Protein AF-A0A1M7YB56-F1 (afdb_monomer)

Secondary structure (DSSP, 8-state):
-TTHHHHHHHHHHHHHHHHHHHHHHHHHH--HHHHHHHHHHHHHHHHHHHHHHIIIII--HHHHHHHHHHHHHHHHHHHHHHHHHTT-PPPHHHHHHHHHHHHHHHHHHHTT--HHHHHHHHHHHHHHHHHHHHHHHHHH-GGGHHHHHHHHHHTGGGHHHHHHHHHHTT--

Solvent-accessible surface area (backbone atoms only — not comparable to full-atom values): 8887 Å² total; per-residue (Å²): 123,81,65,55,61,59,52,49,50,54,53,36,52,54,33,49,53,51,19,49,51,31,41,51,50,18,71,72,70,65,45,69,30,35,47,36,38,16,50,16,32,50,35,40,33,48,18,47,54,23,48,51,48,26,75,73,73,65,68,40,67,68,31,52,46,48,21,53,48,24,45,51,53,17,50,54,33,41,40,43,17,52,26,48,68,72,75,43,81,68,63,66,64,62,55,54,50,50,53,52,45,49,54,46,45,54,52,27,62,77,67,65,47,58,68,64,74,42,45,47,62,54,49,54,51,48,45,53,46,36,36,50,43,9,50,51,30,50,75,75,33,81,90,38,32,68,59,10,50,48,37,46,54,53,55,70,69,53,54,66,60,58,61,50,55,68,62,59,72,76,77,121

Organism: NCBI:txid1121416

Radius of gyration: 16.89 Å; Cα contacts (8 Å, |Δi|>4): 166; chains: 1; bounding box: 47×30×45 Å

Sequence (172 aa):
MDWLVPSILATMAGTAILSSLYFYLFYQDRKKYLKIWSISWAIYFLRYVFMLAFLLWMKNPFMLIGNQVSSLVSGVLLLYGSYLFIDKKLPKFFLYFSALDICWIFFSILTELNFLMMSLPTFAFLGIVYIWTGYIFLRHHKEAQIIGYAFIFWYPLIKPHLLIAAKGGRRL

Mean predicted aligned error: 7.39 Å

Structure (mmCIF, N/CA/C/O backbone):
data_AF-A0A1M7YB56-F1
#
_entry.id   AF-A0A1M7YB56-F1
#
loop_
_atom_site.group_PDB
_atom_site.id
_atom_site.type_symbol
_atom_site.label_atom_id
_atom_site.label_alt_id
_atom_site.label_comp_id
_atom_site.label_asym_id
_atom_site.label_entity_id
_atom_site.label_seq_id
_atom_site.pdbx_PDB_ins_code
_atom_site.Cartn_x
_atom_site.Cartn_y
_atom_site.Cartn_z
_atom_site.occupancy
_atom_site.B_iso_or_equiv
_atom_site.auth_seq_id
_atom_site.auth_comp_id
_atom_site.auth_asym_id
_atom_site.auth_atom_id
_atom_site.pdbx_PDB_model_num
ATOM 1 N N . MET A 1 1 ? 21.966 -12.800 -7.153 1.00 57.00 1 MET A N 1
ATOM 2 C CA . MET A 1 1 ? 20.546 -12.362 -7.056 1.00 57.00 1 MET A CA 1
ATOM 3 C C . MET A 1 1 ? 19.702 -13.381 -6.278 1.00 57.00 1 MET A C 1
ATOM 5 O O . MET A 1 1 ? 18.486 -13.247 -6.202 1.00 57.00 1 MET A O 1
ATOM 9 N N . ASP A 1 2 ? 20.351 -14.342 -5.617 1.00 65.06 2 ASP A N 1
ATOM 10 C CA . ASP A 1 2 ? 19.739 -15.593 -5.150 1.00 65.06 2 ASP A CA 1
ATOM 11 C C . ASP A 1 2 ? 18.912 -15.435 -3.871 1.00 65.06 2 ASP A C 1
ATOM 13 O O . ASP A 1 2 ? 18.018 -16.225 -3.604 1.00 65.06 2 ASP A O 1
ATOM 17 N N . TRP A 1 3 ? 19.130 -14.350 -3.123 1.00 81.81 3 TRP A N 1
ATOM 18 C CA . TRP A 1 3 ? 18.381 -14.036 -1.904 1.00 81.81 3 TRP A CA 1
ATOM 19 C C . TRP A 1 3 ? 17.082 -13.257 -2.148 1.00 81.81 3 TRP A C 1
ATOM 21 O O . TRP A 1 3 ? 16.242 -13.173 -1.249 1.00 81.81 3 TRP A O 1
ATOM 31 N N . LEU A 1 4 ? 16.878 -12.706 -3.351 1.00 83.44 4 LEU A N 1
ATOM 32 C CA . LEU A 1 4 ? 15.714 -11.862 -3.638 1.00 83.44 4 LEU A CA 1
ATOM 33 C C . LEU A 1 4 ? 14.423 -12.687 -3.685 1.00 83.44 4 LEU A C 1
ATOM 35 O O . LEU A 1 4 ? 13.436 -12.321 -3.053 1.00 83.44 4 LEU A O 1
ATOM 39 N N . VAL A 1 5 ? 14.442 -13.818 -4.394 1.00 87.12 5 VAL A N 1
ATOM 40 C CA . VAL A 1 5 ? 13.271 -14.696 -4.536 1.00 87.12 5 VAL A CA 1
ATOM 41 C C . VAL A 1 5 ? 12.848 -15.304 -3.188 1.00 87.12 5 VAL A C 1
ATOM 43 O O . VAL A 1 5 ? 11.673 -15.162 -2.845 1.00 87.12 5 VAL A O 1
ATOM 46 N N . PRO A 1 6 ? 13.753 -15.875 -2.362 1.00 90.75 6 PRO A N 1
ATOM 47 C CA . PRO A 1 6 ? 13.400 -16.354 -1.023 1.00 90.75 6 PRO A CA 1
ATOM 48 C C . PRO A 1 6 ? 12.821 -15.259 -0.122 1.00 90.75 6 PRO A C 1
ATOM 50 O O . PRO A 1 6 ? 11.829 -15.489 0.565 1.00 90.75 6 PRO A O 1
ATOM 53 N N . SER A 1 7 ? 13.385 -14.047 -0.166 1.00 88.81 7 SER A N 1
ATOM 54 C CA . SER A 1 7 ? 12.883 -12.905 0.615 1.00 88.81 7 SER A CA 1
ATOM 55 C C . SER A 1 7 ? 11.466 -12.501 0.202 1.00 88.81 7 SER A C 1
ATOM 57 O O . SER A 1 7 ? 10.615 -12.222 1.052 1.00 88.81 7 SER A O 1
ATOM 59 N N . ILE A 1 8 ? 11.186 -12.503 -1.106 1.00 89.69 8 ILE A N 1
ATOM 60 C CA . ILE A 1 8 ? 9.846 -12.228 -1.634 1.00 89.69 8 ILE A CA 1
ATOM 61 C C . ILE A 1 8 ? 8.867 -13.318 -1.193 1.00 89.69 8 ILE A C 1
ATOM 63 O O . ILE A 1 8 ? 7.792 -12.985 -0.703 1.00 89.69 8 ILE A O 1
ATOM 67 N N . LEU A 1 9 ? 9.239 -14.596 -1.305 1.00 92.19 9 LEU A N 1
ATOM 68 C CA . LEU A 1 9 ? 8.394 -15.721 -0.891 1.00 92.19 9 LEU A CA 1
ATOM 69 C C . LEU A 1 9 ? 8.079 -15.689 0.608 1.00 92.19 9 LEU A C 1
ATOM 71 O O . LEU A 1 9 ? 6.920 -15.849 0.987 1.00 92.19 9 LEU A O 1
ATOM 75 N N . ALA A 1 10 ? 9.074 -15.418 1.456 1.00 91.88 10 ALA A N 1
ATOM 76 C CA . ALA A 1 10 ? 8.877 -15.288 2.89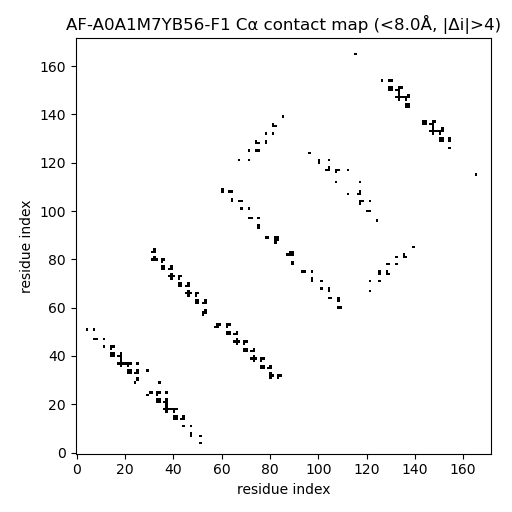9 1.00 91.88 10 ALA A CA 1
ATOM 77 C C . ALA A 1 10 ? 7.900 -14.149 3.237 1.00 91.88 10 ALA A C 1
ATOM 79 O O . ALA A 1 10 ? 6.961 -14.329 4.015 1.00 91.88 10 ALA A O 1
ATOM 80 N N . THR A 1 11 ? 8.066 -12.988 2.596 1.00 91.81 11 THR A N 1
ATOM 81 C CA . THR A 1 11 ? 7.174 -11.835 2.805 1.00 91.81 11 THR A CA 1
ATOM 82 C C . THR A 1 11 ? 5.762 -12.108 2.276 1.00 91.81 11 THR A C 1
ATOM 84 O O . THR A 1 11 ? 4.767 -11.736 2.902 1.00 91.81 11 THR A O 1
ATOM 87 N N . MET A 1 12 ? 5.658 -12.798 1.140 1.00 91.94 12 MET A N 1
ATOM 88 C CA . MET A 1 12 ? 4.394 -13.212 0.538 1.00 91.94 12 MET A CA 1
A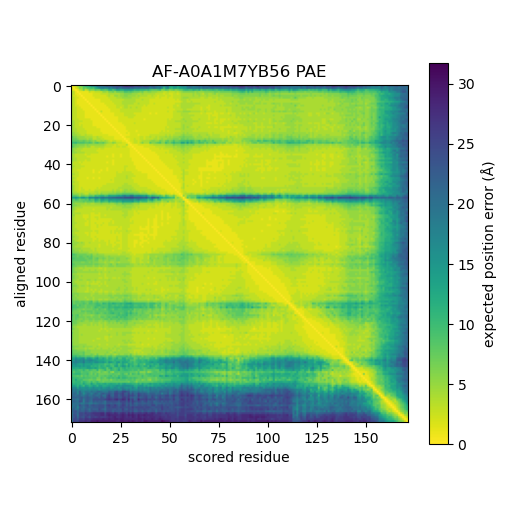TOM 89 C C . MET A 1 12 ? 3.632 -14.178 1.455 1.00 91.94 12 MET A C 1
ATOM 91 O O . MET A 1 12 ? 2.436 -13.987 1.671 1.00 91.94 12 MET A O 1
ATOM 95 N N . ALA A 1 13 ? 4.320 -15.153 2.057 1.00 94.38 13 ALA A N 1
ATOM 96 C CA . ALA A 1 13 ? 3.734 -16.068 3.034 1.00 94.38 13 ALA A CA 1
ATOM 97 C C . ALA A 1 13 ? 3.222 -15.323 4.278 1.00 94.38 13 ALA A C 1
ATOM 99 O O . ALA A 1 13 ? 2.074 -15.513 4.678 1.00 94.38 13 ALA A O 1
ATOM 100 N N . GLY A 1 14 ? 4.021 -14.407 4.837 1.00 92.88 14 GLY A N 1
ATOM 101 C CA . GLY A 1 14 ? 3.589 -13.563 5.958 1.00 92.88 14 GLY A CA 1
ATOM 102 C C . GLY A 1 14 ? 2.353 -12.721 5.623 1.00 92.88 14 GLY A C 1
ATOM 103 O O . GLY A 1 14 ? 1.417 -12.632 6.416 1.00 92.88 14 GLY A O 1
ATOM 104 N N . THR A 1 15 ? 2.299 -12.174 4.407 1.00 92.88 15 THR A N 1
ATOM 105 C CA . THR A 1 15 ? 1.145 -11.405 3.916 1.00 92.88 15 THR A CA 1
ATOM 106 C C . THR A 1 15 ? -0.101 -12.283 3.756 1.00 92.88 15 THR A C 1
ATOM 108 O O . THR A 1 15 ? -1.199 -11.854 4.109 1.00 92.88 15 THR A O 1
ATOM 111 N N . ALA A 1 16 ? 0.049 -13.520 3.272 1.00 92.88 16 ALA A N 1
ATOM 112 C CA . ALA A 1 16 ? -1.054 -14.474 3.141 1.00 92.88 16 ALA A CA 1
ATOM 113 C C . ALA A 1 16 ? -1.641 -14.864 4.506 1.00 92.88 16 ALA A C 1
ATOM 115 O O . ALA A 1 16 ? -2.864 -14.883 4.672 1.00 92.88 16 ALA A O 1
ATOM 116 N N . ILE A 1 17 ? -0.777 -15.110 5.498 1.00 95.19 17 ILE A N 1
ATOM 117 C CA . ILE A 1 17 ? -1.191 -15.365 6.884 1.00 95.19 17 ILE A CA 1
ATOM 118 C C . ILE A 1 17 ? -1.965 -14.159 7.415 1.00 95.19 17 ILE A C 1
ATOM 120 O O . ILE A 1 17 ? -3.075 -14.315 7.915 1.00 95.19 17 ILE A O 1
ATOM 124 N N . LEU A 1 18 ? -1.427 -12.949 7.249 1.00 92.88 18 LEU A N 1
ATOM 125 C CA . LEU A 1 18 ? -2.0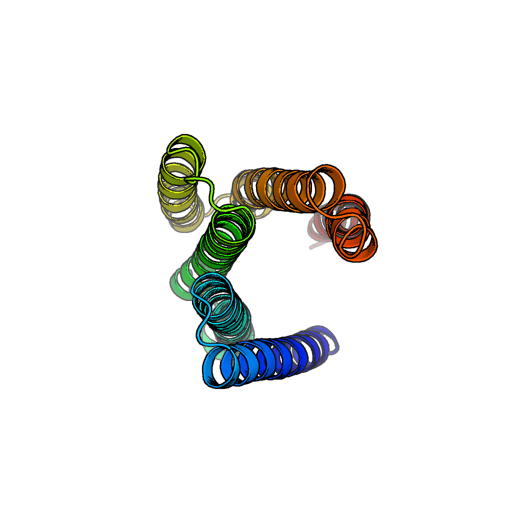68 -11.730 7.736 1.00 92.88 18 LEU A CA 1
ATOM 126 C C . LEU A 1 18 ? -3.436 -11.492 7.079 1.00 92.88 18 LEU A C 1
ATOM 128 O O . LEU A 1 18 ? -4.413 -11.211 7.771 1.00 92.88 18 LEU A O 1
ATOM 132 N N . SER A 1 19 ? -3.537 -11.667 5.759 1.00 93.38 19 SER A N 1
ATOM 133 C CA . SER A 1 19 ? -4.809 -11.575 5.030 1.00 93.38 19 SER A CA 1
ATOM 134 C C . SER A 1 19 ? -5.839 -12.584 5.552 1.00 93.38 19 SER A C 1
ATOM 136 O O . SER A 1 19 ? -6.997 -12.216 5.777 1.00 93.38 19 SER A O 1
ATOM 138 N N . SER A 1 20 ? -5.400 -13.818 5.823 1.00 94.06 20 SER A N 1
ATOM 139 C CA . SER A 1 20 ? -6.237 -14.892 6.372 1.00 94.06 20 SER A CA 1
ATOM 140 C C . SER A 1 20 ? -6.693 -14.599 7.802 1.00 94.06 20 SER A C 1
ATOM 142 O O . SER A 1 20 ? -7.857 -14.817 8.127 1.00 94.06 20 SER A O 1
ATOM 144 N N . LEU A 1 21 ? -5.823 -14.037 8.647 1.00 94.31 21 LEU A N 1
ATOM 145 C CA . LEU A 1 21 ? -6.173 -13.614 10.006 1.00 94.31 21 LEU A CA 1
ATOM 146 C C . LEU A 1 21 ? -7.233 -12.509 9.994 1.00 94.31 21 LEU A C 1
ATOM 148 O O . LEU A 1 21 ? -8.238 -12.618 10.693 1.00 94.31 21 LEU A O 1
ATOM 152 N N . TYR A 1 22 ? -7.068 -11.475 9.163 1.00 91.25 22 TYR A N 1
ATOM 153 C CA . TYR A 1 22 ? -8.092 -10.432 9.023 1.00 91.25 22 TYR A CA 1
ATOM 154 C C . TYR A 1 22 ? -9.403 -10.976 8.451 1.00 91.25 22 TYR A C 1
ATOM 156 O O . TYR A 1 22 ? -10.476 -10.519 8.848 1.00 91.25 22 TYR A O 1
ATOM 164 N N . PHE A 1 23 ? -9.337 -11.950 7.541 1.00 93.44 23 PHE A N 1
ATOM 165 C CA . PHE A 1 23 ? -10.526 -12.623 7.023 1.00 93.44 23 PHE A CA 1
ATOM 166 C C . PHE A 1 23 ? -11.254 -13.407 8.121 1.00 93.44 23 PHE A C 1
ATOM 168 O O . PHE A 1 23 ? -12.472 -13.295 8.255 1.00 93.44 23 PHE A O 1
ATOM 175 N N . TYR A 1 24 ? -10.509 -14.151 8.940 1.00 95.38 24 TYR A N 1
ATOM 176 C CA . TYR A 1 24 ? -11.042 -14.885 10.083 1.00 95.38 24 TYR A CA 1
ATOM 177 C C . TYR A 1 24 ? -11.694 -13.943 11.105 1.00 95.38 24 TYR A C 1
ATOM 179 O O . TYR A 1 24 ? -12.848 -14.144 11.481 1.00 95.38 24 TYR A O 1
ATOM 187 N N . LEU A 1 25 ? -11.014 -12.851 11.470 1.00 92.06 25 LEU A N 1
ATOM 188 C CA . LEU A 1 25 ? -11.573 -11.821 12.351 1.00 92.06 25 LEU A CA 1
ATOM 189 C C . LEU A 1 25 ? -12.835 -11.189 11.753 1.00 92.06 25 LEU A C 1
ATOM 191 O O . LEU A 1 25 ? -13.812 -10.959 12.459 1.00 92.06 25 LEU A O 1
ATOM 195 N N . PHE A 1 26 ? -12.861 -10.941 10.440 1.00 93.12 26 PHE A N 1
ATOM 196 C CA . PHE A 1 26 ? -14.075 -10.475 9.774 1.00 93.12 26 PHE A CA 1
ATOM 197 C C . PHE A 1 26 ? -15.212 -11.500 9.863 1.00 93.12 26 PHE A C 1
ATOM 199 O O . PHE A 1 26 ? -16.360 -11.109 10.068 1.00 93.12 26 PHE A O 1
ATOM 206 N N . TYR A 1 27 ? -14.927 -12.792 9.710 1.00 92.81 27 TYR A N 1
ATOM 207 C CA . TYR A 1 27 ? -15.942 -13.836 9.840 1.00 92.81 27 TYR A CA 1
ATOM 208 C C . TYR A 1 27 ? -16.550 -13.872 11.251 1.00 92.81 27 TYR A C 1
ATOM 210 O O . TYR A 1 27 ? -17.766 -14.042 11.378 1.00 92.81 27 TYR A O 1
ATOM 218 N N . GLN A 1 28 ? -15.722 -13.650 12.276 1.00 93.56 28 GLN A N 1
ATOM 219 C CA . GLN A 1 28 ? -16.121 -13.631 13.683 1.00 93.56 28 GLN A CA 1
ATOM 220 C C . GLN A 1 28 ? -16.879 -12.349 14.070 1.00 93.56 28 GLN A C 1
ATOM 222 O O . GLN A 1 28 ? -18.018 -12.427 14.523 1.00 93.56 28 GLN A O 1
ATOM 227 N N . ASP A 1 29 ? -16.298 -11.170 13.832 1.00 90.69 29 ASP A N 1
ATOM 228 C CA . ASP A 1 29 ? -16.840 -9.896 14.333 1.00 90.69 29 ASP A CA 1
ATOM 229 C C . ASP A 1 29 ? -17.771 -9.187 13.335 1.00 90.69 29 ASP A C 1
ATOM 231 O O . ASP A 1 29 ? -18.484 -8.243 13.689 1.00 90.69 29 ASP A O 1
ATOM 235 N N . ARG A 1 30 ? -17.734 -9.584 12.053 1.00 89.31 30 ARG A N 1
ATOM 236 C CA . ARG A 1 30 ? -18.527 -9.026 10.932 1.00 89.31 30 ARG A CA 1
ATOM 237 C C . ARG A 1 30 ? -18.392 -7.512 10.734 1.00 89.31 30 ARG A C 1
ATOM 239 O O . ARG A 1 30 ? -19.205 -6.889 10.046 1.00 89.31 30 ARG A O 1
ATOM 246 N N . LYS A 1 31 ? -17.334 -6.899 11.271 1.00 90.75 31 LYS A N 1
ATOM 247 C CA . LYS A 1 31 ? -17.070 -5.461 11.129 1.00 90.75 31 LYS A CA 1
ATOM 248 C C . LYS A 1 31 ? -16.578 -5.116 9.723 1.00 90.75 31 LYS A C 1
ATOM 250 O O . LYS A 1 31 ? -15.683 -5.757 9.176 1.00 90.75 31 LYS A O 1
ATOM 255 N N . LYS A 1 32 ? -17.130 -4.045 9.142 1.00 91.31 32 LYS A N 1
ATOM 256 C CA . LYS A 1 32 ? -16.822 -3.619 7.763 1.00 91.31 32 LYS A CA 1
ATOM 257 C C . LYS A 1 32 ? -15.340 -3.280 7.560 1.00 91.31 32 LYS A C 1
ATOM 259 O O . LYS A 1 32 ? -14.792 -3.634 6.521 1.00 91.31 32 LYS A O 1
ATOM 264 N N . TYR A 1 33 ? -14.687 -2.645 8.537 1.00 92.50 33 TYR A N 1
ATOM 265 C CA . TYR A 1 33 ? -13.267 -2.289 8.430 1.00 92.50 33 TYR A CA 1
ATOM 266 C C . TYR A 1 33 ? -12.356 -3.528 8.340 1.00 92.50 33 TYR A C 1
ATOM 268 O O . TYR A 1 33 ? -11.428 -3.524 7.536 1.00 92.50 33 TYR A O 1
ATOM 276 N N . LEU A 1 34 ? -12.671 -4.622 9.052 1.00 92.25 34 LEU A N 1
ATOM 277 C CA . LEU A 1 34 ? -11.919 -5.885 8.975 1.00 92.25 34 LEU A CA 1
ATOM 278 C C . LEU A 1 34 ? -12.001 -6.510 7.581 1.00 92.25 34 LEU A C 1
ATOM 280 O O . LEU A 1 34 ? -10.991 -6.966 7.049 1.00 92.25 34 LEU A O 1
ATOM 284 N N . LYS A 1 35 ? -13.185 -6.469 6.953 1.00 93.38 35 LYS A N 1
ATOM 285 C CA . LYS A 1 35 ? -13.363 -6.925 5.567 1.00 93.38 35 LYS A CA 1
ATOM 286 C C . LYS A 1 35 ? -12.463 -6.144 4.613 1.00 93.38 35 LYS A C 1
ATOM 288 O O . LYS A 1 35 ? -11.782 -6.736 3.783 1.00 93.38 35 LYS A O 1
ATOM 293 N N . ILE A 1 36 ? -12.470 -4.817 4.730 1.00 95.25 36 ILE A N 1
ATOM 294 C CA . ILE A 1 36 ? -11.669 -3.944 3.869 1.00 95.25 36 ILE A CA 1
ATOM 295 C C . ILE A 1 36 ? -10.170 -4.180 4.084 1.00 95.25 36 ILE A C 1
ATOM 297 O O . ILE A 1 36 ? -9.434 -4.267 3.104 1.00 95.25 36 ILE A O 1
ATOM 301 N N . TRP A 1 37 ? -9.717 -4.348 5.329 1.00 95.00 37 TRP A N 1
ATOM 302 C CA . TRP A 1 37 ? -8.322 -4.688 5.612 1.00 95.00 37 TRP A CA 1
ATOM 303 C C . TRP A 1 37 ? -7.931 -6.058 5.061 1.00 95.00 37 TRP A C 1
ATOM 305 O O . TRP A 1 37 ? -6.882 -6.173 4.437 1.00 95.00 37 TRP A O 1
ATOM 315 N N . SER A 1 38 ? -8.782 -7.076 5.193 1.00 94.56 38 SER A N 1
ATOM 316 C CA . SER A 1 38 ? -8.529 -8.394 4.596 1.00 94.56 38 SER A CA 1
ATOM 317 C C . SER A 1 38 ? -8.349 -8.311 3.074 1.00 94.56 38 SER A C 1
ATOM 319 O O . SER A 1 38 ? -7.371 -8.840 2.543 1.00 94.56 38 SER A O 1
ATOM 321 N N . ILE A 1 39 ? -9.233 -7.575 2.386 1.00 95.94 39 ILE A N 1
ATOM 322 C CA . ILE A 1 39 ? -9.152 -7.348 0.933 1.00 95.94 39 ILE A CA 1
ATOM 323 C C . ILE A 1 39 ? -7.885 -6.564 0.569 1.00 95.94 39 ILE A C 1
ATOM 325 O O . ILE A 1 39 ? -7.210 -6.916 -0.395 1.00 95.94 39 ILE A O 1
ATOM 329 N N . SER A 1 40 ? -7.538 -5.531 1.342 1.00 96.25 40 SER A N 1
ATOM 330 C CA . SER A 1 40 ? -6.296 -4.767 1.167 1.00 96.25 40 SER A CA 1
ATOM 331 C C . SER A 1 40 ? -5.077 -5.695 1.196 1.00 96.25 40 SER A C 1
ATOM 333 O O . SER A 1 40 ? -4.312 -5.722 0.233 1.00 96.25 40 SER A O 1
ATOM 335 N N . TRP A 1 41 ? -4.955 -6.549 2.216 1.00 95.56 41 TRP A N 1
ATOM 336 C CA . TRP A 1 41 ? -3.857 -7.515 2.318 1.00 95.56 41 TRP A CA 1
ATOM 337 C C . TRP A 1 41 ? -3.869 -8.575 1.214 1.00 95.56 41 TRP A C 1
ATOM 339 O O . TRP A 1 41 ? -2.804 -8.967 0.744 1.00 95.56 41 TRP A O 1
ATOM 349 N N . ALA A 1 42 ? -5.042 -9.013 0.751 1.00 95.50 42 ALA A N 1
ATOM 350 C CA . ALA A 1 42 ? -5.148 -9.943 -0.375 1.00 95.50 42 ALA A CA 1
ATOM 351 C C . ALA A 1 42 ? -4.654 -9.310 -1.691 1.00 95.50 42 ALA A C 1
ATOM 353 O O . ALA A 1 42 ? -3.947 -9.942 -2.474 1.00 95.50 42 ALA A O 1
ATOM 354 N N . ILE A 1 43 ? -4.960 -8.032 -1.918 1.00 96.12 43 ILE A N 1
ATOM 355 C CA . ILE A 1 43 ? -4.435 -7.281 -3.067 1.00 96.12 43 ILE A CA 1
ATOM 356 C C . ILE A 1 43 ? -2.929 -7.040 -2.901 1.00 96.12 43 ILE A C 1
ATOM 358 O O . ILE A 1 43 ? -2.169 -7.157 -3.862 1.00 96.12 43 ILE A O 1
ATOM 362 N N . TYR A 1 44 ? -2.461 -6.777 -1.681 1.00 94.12 44 TYR A N 1
ATOM 363 C CA . TYR A 1 44 ? -1.031 -6.680 -1.402 1.00 94.12 44 TYR A CA 1
ATOM 364 C C . TYR A 1 44 ? -0.295 -8.001 -1.647 1.00 94.12 44 TYR A C 1
ATOM 366 O O . TYR A 1 44 ? 0.827 -7.998 -2.137 1.00 94.12 44 TYR A O 1
ATOM 374 N N . PHE A 1 45 ? -0.919 -9.146 -1.378 1.00 94.06 45 PHE A N 1
ATOM 375 C CA . PHE A 1 45 ? -0.365 -10.447 -1.745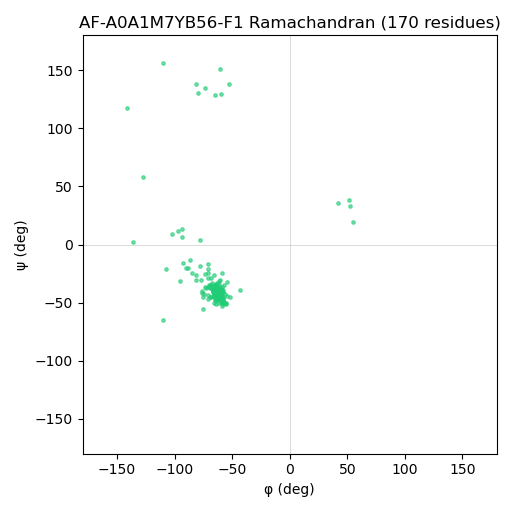 1.00 94.06 45 PHE A CA 1
ATOM 376 C C . PHE A 1 45 ? -0.165 -10.556 -3.266 1.00 94.06 45 PHE A C 1
ATOM 378 O O . PHE A 1 45 ? 0.896 -10.983 -3.726 1.00 94.06 45 PHE A O 1
ATOM 385 N N . LEU A 1 46 ? -1.134 -10.082 -4.056 1.00 94.50 46 LEU A N 1
ATOM 386 C CA . LEU A 1 46 ? -1.059 -10.096 -5.518 1.00 94.50 46 LEU A CA 1
ATOM 387 C C . LEU A 1 46 ? 0.127 -9.275 -6.061 1.00 94.50 46 LEU A C 1
ATOM 389 O O . LEU A 1 46 ? 0.739 -9.667 -7.055 1.00 94.50 46 LEU A O 1
ATOM 393 N N . ARG A 1 47 ? 0.537 -8.200 -5.368 1.00 93.50 47 ARG A N 1
ATOM 394 C CA . ARG A 1 47 ? 1.784 -7.467 -5.672 1.00 93.50 47 ARG A CA 1
ATOM 395 C C . ARG A 1 47 ? 2.982 -8.422 -5.748 1.00 93.50 47 ARG A C 1
ATOM 397 O O . ARG A 1 47 ? 3.791 -8.305 -6.669 1.00 93.50 47 ARG A O 1
ATOM 404 N N . TYR A 1 48 ? 3.116 -9.351 -4.801 1.00 92.50 48 TYR A N 1
ATOM 405 C CA . TYR A 1 48 ? 4.232 -10.302 -4.774 1.00 92.50 48 TYR A CA 1
ATOM 406 C C . TYR A 1 48 ? 4.133 -11.348 -5.879 1.00 92.50 48 TYR A C 1
ATOM 408 O O . TYR A 1 48 ? 5.152 -11.668 -6.486 1.00 92.50 48 TYR A O 1
ATOM 416 N N . VAL A 1 49 ? 2.921 -11.802 -6.205 1.00 93.88 49 VAL A N 1
ATOM 417 C CA . VAL A 1 49 ? 2.681 -12.691 -7.353 1.00 93.88 49 VAL A CA 1
ATOM 418 C C . VAL A 1 49 ? 3.158 -12.029 -8.645 1.00 93.88 49 VAL A C 1
ATOM 420 O O . VAL A 1 49 ? 3.941 -12.620 -9.386 1.00 93.88 49 VAL A O 1
ATOM 423 N N . PHE A 1 50 ? 2.772 -10.771 -8.880 1.00 93.56 50 PHE A N 1
ATOM 424 C CA . PHE A 1 50 ? 3.227 -10.013 -10.047 1.00 93.56 50 PHE A CA 1
ATOM 425 C C . PHE A 1 50 ? 4.743 -9.787 -10.057 1.00 93.56 50 PHE A C 1
ATOM 427 O O . PHE A 1 50 ? 5.369 -9.899 -11.109 1.00 93.56 50 PHE A O 1
ATOM 434 N N . MET A 1 51 ? 5.354 -9.520 -8.896 1.00 90.44 51 MET A N 1
ATOM 435 C CA . MET A 1 51 ? 6.812 -9.371 -8.796 1.00 90.44 51 MET A CA 1
ATOM 436 C C . MET A 1 51 ? 7.542 -10.674 -9.146 1.00 90.44 51 MET A C 1
ATOM 438 O O . MET A 1 51 ? 8.517 -10.652 -9.892 1.00 90.44 51 MET A O 1
ATOM 442 N N . LEU A 1 52 ? 7.076 -11.815 -8.632 1.00 91.12 52 LEU A N 1
ATOM 443 C CA . LEU A 1 52 ? 7.667 -13.120 -8.935 1.00 91.12 52 LEU A CA 1
ATOM 444 C C . LEU A 1 52 ? 7.492 -13.481 -10.410 1.00 91.12 52 LEU A C 1
ATOM 446 O O . LEU A 1 52 ? 8.457 -13.896 -11.048 1.00 91.12 52 LEU A O 1
ATOM 450 N N . ALA A 1 53 ? 6.304 -13.256 -10.974 1.00 90.69 53 ALA A N 1
ATOM 451 C CA . ALA A 1 53 ? 6.047 -13.462 -12.397 1.00 90.69 53 ALA A CA 1
ATOM 452 C C . ALA A 1 53 ? 6.957 -12.590 -13.282 1.00 90.69 53 ALA A C 1
ATOM 454 O O . ALA A 1 53 ? 7.484 -13.063 -14.292 1.00 90.69 53 ALA A O 1
ATOM 455 N N . PHE A 1 54 ? 7.193 -11.334 -12.885 1.00 88.62 54 PHE A N 1
ATOM 456 C CA . PHE A 1 54 ? 8.122 -10.441 -13.577 1.00 88.62 54 PHE A CA 1
ATOM 457 C C . PHE A 1 54 ? 9.564 -10.970 -13.550 1.00 88.62 54 PHE A C 1
ATOM 459 O O . PHE A 1 54 ? 10.235 -10.951 -14.582 1.00 88.62 54 PHE A O 1
ATOM 466 N N . LEU A 1 55 ? 10.028 -11.459 -12.395 1.00 86.88 55 LEU A N 1
ATOM 467 C CA . LEU A 1 55 ? 11.399 -11.945 -12.210 1.00 86.88 55 LEU A CA 1
ATOM 468 C C . LEU A 1 55 ? 11.669 -13.300 -12.882 1.00 86.88 55 LEU A C 1
ATOM 470 O O . LEU A 1 55 ? 12.776 -13.501 -13.375 1.00 86.88 55 LEU A O 1
ATOM 474 N N . LEU A 1 56 ? 10.698 -14.220 -12.881 1.00 85.75 56 LEU A N 1
ATOM 475 C CA . LEU A 1 56 ? 10.910 -15.617 -13.285 1.00 85.75 56 LEU A CA 1
ATOM 476 C C . LEU A 1 56 ? 10.568 -15.917 -14.746 1.00 85.75 56 LEU A C 1
ATOM 478 O O . LEU A 1 56 ? 11.182 -16.810 -15.322 1.00 85.75 56 LEU A O 1
ATOM 482 N N . TRP A 1 57 ? 9.590 -15.226 -15.339 1.00 74.25 57 TRP A N 1
ATOM 483 C CA . TRP A 1 57 ? 9.078 -15.613 -16.658 1.00 74.25 57 TRP A CA 1
ATOM 484 C C . TRP A 1 57 ? 9.438 -14.645 -17.776 1.00 74.25 57 TRP A C 1
ATOM 486 O O . TRP A 1 57 ? 10.143 -15.043 -18.695 1.00 74.25 57 TRP A O 1
ATOM 496 N N . MET A 1 58 ? 8.947 -13.403 -17.762 1.00 64.88 58 MET A N 1
ATOM 497 C CA . MET A 1 58 ? 8.927 -12.628 -19.017 1.00 64.88 58 MET A CA 1
ATOM 498 C C . MET A 1 58 ? 9.381 -11.174 -18.924 1.00 64.88 58 MET A C 1
ATOM 500 O O . MET A 1 58 ? 9.319 -10.491 -19.941 1.00 64.88 58 MET A O 1
ATOM 504 N N . LYS A 1 59 ? 9.818 -10.670 -17.755 1.00 78.69 59 LYS A N 1
ATOM 505 C CA . LYS A 1 59 ? 10.150 -9.238 -17.558 1.00 78.69 59 LYS A CA 1
ATOM 506 C C . LYS A 1 59 ? 9.132 -8.300 -18.235 1.00 78.69 59 LYS A C 1
ATOM 508 O O . LYS A 1 59 ? 9.480 -7.269 -18.801 1.00 78.69 59 LYS A O 1
ATOM 513 N N . ASN A 1 60 ? 7.860 -8.700 -18.219 1.00 85.44 60 ASN A N 1
ATOM 514 C CA . ASN A 1 60 ? 6.822 -8.060 -19.008 1.00 85.44 60 ASN A CA 1
ATOM 515 C C . ASN A 1 60 ? 6.362 -6.771 -18.295 1.00 85.44 60 ASN A C 1
ATOM 517 O O . ASN A 1 60 ? 6.029 -6.848 -17.105 1.00 85.44 60 ASN A O 1
ATOM 521 N N . PRO A 1 61 ? 6.293 -5.613 -18.981 1.00 86.31 61 PRO A N 1
ATOM 522 C CA . PRO A 1 61 ? 5.854 -4.348 -18.385 1.00 86.31 61 PRO A CA 1
ATOM 523 C C . PRO A 1 61 ? 4.473 -4.435 -17.719 1.00 86.31 61 PRO A C 1
ATOM 525 O O . PRO A 1 61 ? 4.257 -3.814 -16.679 1.00 86.31 61 PRO A O 1
ATOM 528 N N . PHE A 1 62 ? 3.560 -5.272 -18.225 1.00 89.00 62 PHE A N 1
ATOM 529 C CA . PHE A 1 62 ? 2.238 -5.472 -17.618 1.00 89.00 62 PHE A CA 1
ATOM 530 C C . PHE A 1 62 ? 2.305 -6.070 -16.206 1.00 89.00 62 PHE A C 1
ATOM 532 O O . PHE A 1 62 ? 1.498 -5.708 -15.350 1.00 89.00 62 PHE A O 1
ATOM 539 N N . MET A 1 63 ? 3.289 -6.930 -15.922 1.00 90.81 63 MET A N 1
ATOM 540 C CA . MET A 1 63 ? 3.492 -7.470 -14.569 1.00 90.81 63 MET A CA 1
ATOM 541 C C . MET A 1 63 ? 3.973 -6.377 -13.613 1.00 90.81 63 MET A C 1
ATOM 543 O O . MET A 1 63 ? 3.579 -6.342 -12.449 1.00 90.81 63 MET A O 1
ATOM 547 N N . LEU A 1 64 ? 4.781 -5.439 -14.108 1.00 89.00 64 LEU A N 1
ATOM 548 C CA . LEU A 1 64 ? 5.265 -4.318 -13.313 1.00 89.00 64 LEU A CA 1
ATOM 549 C C . LEU A 1 64 ? 4.148 -3.296 -13.040 1.00 89.00 64 LEU A C 1
ATOM 551 O O . LEU A 1 64 ? 4.028 -2.821 -11.911 1.00 89.00 64 LEU A O 1
ATOM 555 N N . ILE A 1 65 ? 3.262 -3.051 -14.014 1.00 92.19 65 ILE A N 1
ATOM 556 C CA . ILE A 1 65 ? 2.023 -2.279 -13.806 1.00 92.19 65 ILE A CA 1
ATOM 557 C C . ILE A 1 65 ? 1.177 -2.946 -12.718 1.00 92.19 65 ILE A C 1
ATOM 559 O O . ILE A 1 65 ? 0.806 -2.297 -11.741 1.00 92.19 65 ILE A O 1
ATOM 563 N N . GLY A 1 66 ? 0.921 -4.253 -12.844 1.00 93.12 66 GLY A N 1
ATOM 564 C CA . GLY A 1 66 ? 0.150 -5.017 -11.861 1.00 93.12 66 GLY A CA 1
ATOM 565 C C . GLY A 1 66 ? 0.740 -4.921 -10.454 1.00 93.12 66 GLY A C 1
ATOM 566 O O . GLY A 1 66 ? 0.007 -4.705 -9.488 1.00 93.12 66 GLY A O 1
ATOM 567 N N . ASN A 1 67 ? 2.067 -5.003 -10.332 1.00 92.56 67 ASN A N 1
ATOM 568 C CA . ASN A 1 67 ? 2.781 -4.838 -9.068 1.00 92.56 67 ASN A CA 1
ATOM 569 C C . ASN A 1 67 ? 2.528 -3.460 -8.428 1.00 92.56 67 ASN A C 1
ATOM 571 O O . ASN A 1 67 ? 2.114 -3.391 -7.266 1.00 92.56 67 ASN A O 1
ATOM 575 N N . GLN A 1 68 ? 2.737 -2.378 -9.182 1.00 91.88 68 GLN A N 1
ATOM 576 C CA . GLN A 1 68 ? 2.608 -1.013 -8.663 1.00 91.88 68 GLN A CA 1
ATOM 577 C C . GLN A 1 68 ? 1.153 -0.660 -8.338 1.00 91.88 68 GLN A C 1
ATOM 579 O O . GLN A 1 68 ? 0.865 -0.171 -7.243 1.00 91.88 68 GLN A O 1
ATOM 584 N N . VAL A 1 69 ? 0.218 -0.996 -9.232 1.00 94.75 69 VAL A N 1
ATOM 585 C CA . VAL A 1 69 ? -1.217 -0.754 -9.026 1.00 94.75 69 VAL A CA 1
ATOM 586 C C . VAL A 1 69 ? -1.731 -1.537 -7.819 1.00 94.75 69 VAL A C 1
ATOM 588 O O . VAL A 1 69 ? -2.427 -0.966 -6.982 1.00 94.75 69 VAL A O 1
ATOM 591 N N . SER A 1 70 ? -1.345 -2.808 -7.660 1.00 94.44 70 SER A N 1
ATOM 592 C CA . SER A 1 70 ? -1.749 -3.604 -6.489 1.00 94.44 70 SER A CA 1
ATOM 593 C C . SER A 1 70 ? -1.253 -2.982 -5.186 1.00 94.44 70 SER A C 1
ATOM 595 O O . SER A 1 70 ? -1.990 -2.916 -4.204 1.00 94.44 70 SER A O 1
ATOM 597 N N . SER A 1 71 ? -0.024 -2.459 -5.173 1.00 92.81 71 SER A N 1
ATOM 598 C CA . SER A 1 71 ? 0.496 -1.756 -4.001 1.00 92.81 71 SER A CA 1
ATOM 599 C C . SER A 1 71 ? -0.313 -0.510 -3.658 1.00 92.81 71 SER A C 1
ATOM 601 O O . SER A 1 71 ? -0.647 -0.292 -2.492 1.00 92.81 71 SER A O 1
ATOM 603 N N . LEU A 1 72 ? -0.606 0.308 -4.666 1.00 93.88 72 LEU A N 1
ATOM 604 C CA . LEU A 1 72 ? -1.339 1.557 -4.516 1.00 93.88 72 LEU A CA 1
ATOM 605 C C . LEU A 1 72 ? -2.768 1.305 -4.022 1.00 93.88 72 LEU A C 1
ATOM 607 O O . LEU A 1 72 ? -3.184 1.863 -3.006 1.00 93.88 72 LEU A O 1
ATOM 611 N N . VAL A 1 73 ? -3.491 0.405 -4.695 1.00 95.50 73 VAL A N 1
ATOM 612 C CA . VAL A 1 73 ? -4.864 0.022 -4.339 1.00 95.50 73 VAL A CA 1
ATOM 613 C C . VAL A 1 73 ? -4.911 -0.565 -2.933 1.00 95.50 73 VAL A C 1
ATOM 615 O O . VAL A 1 73 ? -5.766 -0.176 -2.138 1.00 95.50 73 VAL A O 1
ATOM 618 N N . SER A 1 74 ? -3.965 -1.442 -2.585 1.00 95.50 74 SER A N 1
ATOM 619 C CA . SER A 1 74 ? -3.850 -1.977 -1.229 1.00 95.50 74 SER A CA 1
ATOM 620 C C . SER A 1 74 ? -3.704 -0.864 -0.189 1.00 95.50 74 SER A C 1
ATOM 622 O O . SER A 1 74 ? -4.453 -0.850 0.789 1.00 95.50 74 SER A O 1
ATOM 624 N N . GLY A 1 75 ? -2.783 0.084 -0.393 1.00 92.94 75 GLY A N 1
ATOM 625 C CA . GLY A 1 75 ? -2.556 1.189 0.543 1.00 92.94 75 GLY A CA 1
ATOM 626 C C . GLY A 1 75 ? -3.789 2.074 0.730 1.00 92.94 75 GLY A C 1
ATOM 627 O O . GLY A 1 75 ? -4.172 2.381 1.860 1.00 92.94 75 GLY A O 1
ATOM 628 N N . VAL A 1 76 ? -4.468 2.426 -0.365 1.00 94.81 76 VAL A N 1
ATOM 629 C CA . VAL A 1 76 ? -5.701 3.232 -0.325 1.00 94.81 76 VAL A CA 1
ATOM 630 C C . VAL A 1 76 ? -6.835 2.488 0.380 1.00 94.81 76 VAL A C 1
ATOM 632 O O . VAL A 1 76 ? -7.560 3.092 1.171 1.00 94.81 76 VAL A O 1
ATOM 635 N N . LEU A 1 77 ? -6.980 1.179 0.160 1.00 94.94 77 LEU A N 1
ATOM 636 C CA . LEU A 1 77 ? -7.960 0.364 0.881 1.00 94.94 77 LEU A CA 1
ATOM 637 C C . LEU A 1 77 ? -7.643 0.271 2.373 1.00 94.94 77 LEU A C 1
ATOM 639 O O . LEU A 1 77 ? -8.558 0.316 3.191 1.00 94.94 77 LEU A O 1
ATOM 643 N N . LEU A 1 78 ? -6.367 0.192 2.748 1.00 93.69 78 LEU A N 1
ATOM 644 C CA . LEU A 1 78 ? -5.958 0.166 4.151 1.00 93.69 78 LEU A CA 1
ATOM 645 C C . LEU A 1 78 ? -6.325 1.479 4.855 1.00 93.69 78 LEU A C 1
ATOM 647 O O . LEU A 1 78 ? -6.896 1.471 5.952 1.00 93.69 78 LEU A O 1
ATOM 651 N N . LEU A 1 79 ? -6.095 2.605 4.178 1.00 94.19 79 LEU A N 1
ATOM 652 C CA . LEU A 1 79 ? -6.535 3.922 4.629 1.00 94.19 79 LEU A CA 1
ATOM 653 C C . LEU A 1 79 ? -8.061 4.009 4.717 1.00 94.19 79 LEU A C 1
ATOM 655 O O . LEU A 1 79 ? -8.593 4.487 5.717 1.00 94.19 79 LEU A O 1
ATOM 659 N N . TYR A 1 80 ? -8.776 3.511 3.709 1.00 95.06 80 TYR A N 1
ATOM 660 C CA . TYR A 1 80 ? -10.237 3.462 3.715 1.00 95.06 80 TYR A CA 1
ATOM 661 C C . TYR A 1 80 ? -10.776 2.651 4.901 1.00 95.06 80 TYR A C 1
ATOM 663 O O . TYR A 1 80 ? -11.657 3.124 5.616 1.00 95.06 80 TYR A O 1
ATOM 671 N N . GLY A 1 81 ? -10.203 1.474 5.168 1.00 93.19 81 GLY A N 1
ATOM 672 C CA . GLY A 1 81 ? -10.535 0.656 6.335 1.00 93.19 81 GLY A CA 1
ATOM 673 C C . GLY A 1 81 ? -10.260 1.382 7.653 1.00 93.19 81 GLY A C 1
ATOM 674 O O . GLY A 1 81 ? -11.062 1.294 8.576 1.00 93.19 81 GLY A O 1
ATOM 675 N N . SER A 1 82 ? -9.194 2.182 7.713 1.00 92.38 82 SER A N 1
ATOM 676 C CA . SER A 1 82 ? -8.858 2.998 8.889 1.00 92.38 82 SER A CA 1
ATOM 677 C C . SER A 1 82 ? -9.849 4.144 9.113 1.00 92.38 82 SER A C 1
ATOM 679 O O . SER A 1 82 ? -10.204 4.441 10.249 1.00 92.38 82 SER A O 1
ATOM 681 N N . TYR A 1 83 ? -10.359 4.754 8.041 1.00 93.38 83 TYR A N 1
ATOM 682 C CA . TYR A 1 83 ? -11.450 5.729 8.121 1.00 93.38 83 TYR A CA 1
ATOM 683 C C . TYR A 1 83 ? -12.765 5.089 8.579 1.00 93.38 83 TYR A C 1
ATOM 685 O O . TYR A 1 83 ? -13.455 5.661 9.420 1.00 93.38 83 TYR A O 1
ATOM 693 N N . LEU A 1 84 ? -13.083 3.888 8.083 1.00 92.75 84 LEU A N 1
ATOM 694 C CA . LEU A 1 84 ? -14.238 3.118 8.553 1.00 92.75 84 LEU A CA 1
ATOM 695 C C . LEU A 1 84 ? -14.111 2.712 10.024 1.00 92.75 84 LEU A C 1
ATOM 697 O O . LEU A 1 84 ? -15.120 2.656 10.711 1.00 92.75 84 LEU A O 1
ATOM 701 N N . PHE A 1 85 ? -12.900 2.430 10.504 1.00 90.38 85 PHE A N 1
ATOM 702 C CA . PHE A 1 85 ? -12.652 2.089 11.905 1.00 90.38 85 PHE A CA 1
ATOM 703 C C . PHE A 1 85 ? -12.987 3.247 12.858 1.00 90.38 85 PHE A C 1
ATOM 705 O O . PHE A 1 85 ? -13.508 3.010 13.940 1.00 90.38 85 PHE A O 1
ATOM 712 N N . ILE A 1 86 ? -12.749 4.492 12.435 1.00 91.50 86 ILE A N 1
ATOM 713 C CA . ILE A 1 86 ? -13.104 5.700 13.201 1.00 91.50 86 ILE A CA 1
ATOM 714 C C . ILE A 1 86 ? -14.479 6.282 12.821 1.00 91.50 86 ILE A C 1
ATOM 716 O O . ILE A 1 86 ? -14.746 7.448 13.119 1.00 91.50 86 ILE A O 1
ATOM 720 N N . ASP A 1 87 ? -15.305 5.526 12.089 1.00 90.50 87 ASP A N 1
ATOM 721 C CA . ASP A 1 87 ? -16.625 5.935 11.584 1.00 90.50 87 ASP A CA 1
ATOM 722 C C . ASP A 1 87 ? -16.632 7.264 10.794 1.00 90.50 87 ASP A C 1
ATOM 724 O O . ASP A 1 87 ? -17.610 8.017 10.782 1.00 90.50 87 ASP A O 1
ATOM 728 N N . LYS A 1 88 ? -15.542 7.567 10.073 1.00 91.31 88 LYS A N 1
ATOM 729 C CA . LYS A 1 88 ? -15.433 8.746 9.196 1.00 91.31 88 LYS A CA 1
ATOM 730 C C . LYS A 1 88 ? -15.403 8.358 7.721 1.00 91.31 88 LYS A C 1
ATOM 732 O O . LYS A 1 88 ? -15.006 7.267 7.327 1.00 91.31 88 LYS A O 1
ATOM 737 N N . LYS A 1 89 ? -15.796 9.303 6.864 1.00 91.19 89 LYS A N 1
ATOM 738 C CA . LYS A 1 89 ? -15.694 9.151 5.406 1.00 91.19 89 LYS A CA 1
ATOM 739 C C . LYS A 1 89 ? -14.272 9.466 4.938 1.00 91.19 89 LYS A C 1
ATOM 741 O O . LYS A 1 89 ? -13.685 10.453 5.377 1.00 91.19 89 LYS A O 1
ATOM 746 N N . LEU A 1 90 ? -13.757 8.662 4.009 1.00 91.62 90 LEU A N 1
ATOM 747 C CA . LEU A 1 90 ? -12.483 8.927 3.342 1.00 91.62 90 LEU A CA 1
ATOM 748 C C . LEU A 1 90 ? -12.588 10.210 2.495 1.00 91.62 90 LEU A C 1
ATOM 750 O O . LEU A 1 90 ? -13.509 10.321 1.677 1.00 91.62 90 LEU A O 1
ATOM 754 N N . PRO A 1 91 ? -11.661 11.172 2.643 1.00 92.12 91 PRO A N 1
ATOM 755 C CA . PRO A 1 91 ? -11.608 12.342 1.780 1.00 92.12 91 PRO A CA 1
ATOM 756 C C . PRO A 1 91 ? -11.415 11.940 0.314 1.00 92.12 91 PRO A C 1
ATOM 758 O O . PRO A 1 91 ? -10.484 11.206 -0.018 1.00 92.12 91 PRO A O 1
ATOM 761 N N . LYS A 1 92 ? -12.259 12.472 -0.581 1.00 92.31 92 LYS A N 1
ATOM 762 C CA . LYS A 1 92 ? -12.217 12.164 -2.025 1.00 92.31 92 LYS A CA 1
ATOM 763 C C . LYS A 1 92 ? -10.874 12.501 -2.679 1.00 92.31 92 LYS A C 1
ATOM 765 O O . LYS A 1 92 ? -10.520 11.887 -3.676 1.00 92.31 92 LYS A O 1
ATOM 770 N N . PHE A 1 93 ? -10.114 13.431 -2.101 1.00 93.19 93 PHE A N 1
ATOM 771 C CA . PHE A 1 93 ? -8.770 13.776 -2.558 1.00 93.19 93 PHE A CA 1
ATOM 772 C C . PHE A 1 93 ? -7.852 12.548 -2.646 1.00 93.19 93 PHE A C 1
ATOM 774 O O . PHE A 1 93 ? -7.212 12.362 -3.671 1.00 93.19 93 PHE A O 1
ATOM 781 N N . PHE A 1 94 ? -7.854 11.645 -1.656 1.00 93.31 94 PHE A N 1
ATOM 782 C CA . PHE A 1 94 ? -7.040 10.423 -1.732 1.00 93.31 94 PHE A CA 1
ATOM 783 C C . PHE A 1 94 ? -7.435 9.529 -2.914 1.00 93.31 94 PHE A C 1
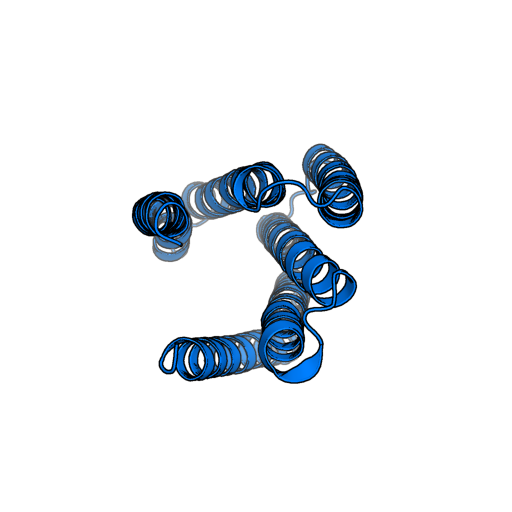ATOM 785 O O . PHE A 1 94 ? -6.568 8.923 -3.535 1.00 93.31 94 PHE A O 1
ATOM 792 N N . LEU A 1 95 ? -8.725 9.490 -3.264 1.00 93.19 95 LEU A N 1
ATOM 793 C CA . LEU A 1 95 ? -9.209 8.749 -4.429 1.00 93.19 95 LEU A CA 1
ATOM 794 C C . LEU A 1 95 ? -8.747 9.405 -5.737 1.00 93.19 95 LEU A C 1
ATOM 796 O O . LEU A 1 95 ? -8.232 8.710 -6.608 1.00 93.19 95 LEU A O 1
ATOM 800 N N . TYR A 1 96 ? -8.852 10.731 -5.859 1.00 94.25 96 TYR A N 1
ATOM 801 C CA . TYR A 1 96 ? -8.376 11.450 -7.047 1.00 94.25 96 TYR A CA 1
ATOM 802 C C . TYR A 1 96 ? -6.865 11.310 -7.244 1.00 94.25 96 TYR A C 1
ATOM 804 O O . TYR A 1 96 ? -6.424 11.041 -8.358 1.00 94.25 96 TYR A O 1
ATOM 812 N N . PHE A 1 97 ? -6.081 11.415 -6.168 1.00 94.06 97 PHE A N 1
ATOM 813 C CA . PHE A 1 97 ? -4.635 11.209 -6.234 1.00 94.06 97 PHE A CA 1
ATOM 814 C C . PHE A 1 97 ? -4.283 9.772 -6.588 1.00 94.06 97 PHE A C 1
ATOM 816 O O . PHE A 1 97 ? -3.411 9.565 -7.420 1.00 94.06 97 PHE A O 1
ATOM 823 N N . SER A 1 98 ? -5.004 8.787 -6.046 1.00 93.50 98 SER A N 1
ATOM 824 C CA . SER A 1 98 ? -4.795 7.394 -6.440 1.00 93.50 98 SER A CA 1
ATOM 825 C C . SER A 1 98 ? -5.115 7.150 -7.916 1.00 93.50 98 SER A C 1
ATOM 827 O O . SER A 1 98 ? -4.368 6.453 -8.588 1.00 93.50 98 SER A O 1
ATOM 829 N N . ALA A 1 99 ? -6.172 7.761 -8.459 1.00 94.69 99 ALA A N 1
ATOM 830 C CA . ALA A 1 99 ? -6.503 7.634 -9.875 1.00 94.69 99 ALA A CA 1
ATOM 831 C C . ALA A 1 99 ? -5.432 8.283 -10.766 1.00 94.69 99 ALA A C 1
ATOM 833 O O . ALA A 1 99 ? -5.014 7.689 -11.756 1.00 94.69 99 ALA A O 1
ATOM 834 N N . LEU A 1 100 ? -4.946 9.469 -10.382 1.00 95.12 100 LEU A N 1
ATOM 835 C CA . LEU A 1 100 ? -3.853 10.153 -11.074 1.00 95.12 100 LEU A CA 1
ATOM 836 C C . LEU A 1 100 ? -2.568 9.317 -11.043 1.00 95.12 100 LEU A C 1
ATOM 838 O O . LEU A 1 100 ? -1.914 9.165 -12.070 1.00 95.12 100 LEU A O 1
ATOM 842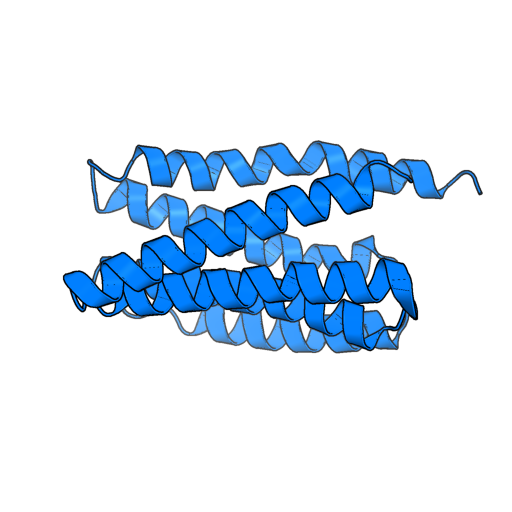 N N . ASP A 1 101 ? -2.235 8.734 -9.894 1.00 92.94 101 ASP A N 1
ATOM 843 C CA . ASP A 1 101 ? -1.044 7.904 -9.713 1.00 92.94 101 ASP A CA 1
ATOM 844 C C . ASP A 1 101 ? -1.143 6.586 -10.504 1.00 92.94 101 ASP A C 1
ATOM 846 O O . ASP A 1 101 ? -0.169 6.168 -11.120 1.00 92.94 101 ASP A O 1
ATOM 850 N N . ILE A 1 102 ? -2.335 5.986 -10.633 1.00 94.25 102 ILE A N 1
ATOM 851 C CA . ILE A 1 102 ? -2.561 4.875 -11.577 1.00 94.25 102 ILE A CA 1
ATOM 852 C C . ILE A 1 102 ? -2.247 5.322 -13.008 1.00 94.25 102 ILE A C 1
ATOM 854 O O . ILE A 1 102 ? -1.468 4.658 -13.690 1.00 94.25 102 ILE A O 1
ATOM 858 N N . CYS A 1 103 ? -2.796 6.451 -13.464 1.00 94.75 103 CYS A N 1
ATOM 859 C CA . CYS A 1 103 ? -2.497 6.977 -14.800 1.00 94.75 103 CYS A CA 1
ATOM 860 C C . CYS A 1 103 ? -0.992 7.222 -14.994 1.00 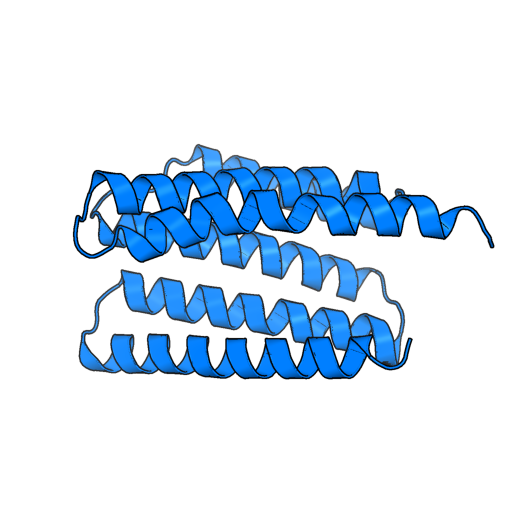94.75 103 CYS A C 1
ATOM 862 O O . CYS A 1 103 ? -0.448 6.904 -16.052 1.00 94.75 103 CYS A O 1
ATOM 864 N N . TRP A 1 104 ? -0.307 7.725 -13.963 1.00 93.94 104 TRP A N 1
ATOM 865 C CA . TRP A 1 104 ? 1.142 7.912 -13.972 1.00 93.94 104 TRP A CA 1
ATOM 866 C C . TRP A 1 104 ? 1.909 6.590 -14.078 1.00 93.94 104 TRP A C 1
ATOM 868 O O . TRP A 1 104 ? 2.861 6.501 -14.852 1.00 93.94 104 TRP A O 1
ATOM 878 N N . ILE A 1 105 ? 1.494 5.543 -13.358 1.00 91.88 105 ILE A N 1
ATOM 879 C CA . ILE A 1 105 ? 2.094 4.201 -13.444 1.00 91.88 105 ILE A CA 1
ATOM 880 C C . ILE A 1 105 ? 2.020 3.678 -14.883 1.00 91.88 105 ILE A C 1
ATOM 882 O O . ILE A 1 105 ? 3.030 3.229 -15.422 1.00 91.88 105 ILE A O 1
ATOM 886 N N . PHE A 1 106 ? 0.857 3.777 -15.532 1.00 93.44 106 PHE A N 1
ATOM 887 C CA . PHE A 1 106 ? 0.716 3.368 -16.934 1.00 93.44 106 PHE A CA 1
ATOM 888 C C . PHE A 1 106 ? 1.615 4.195 -17.854 1.00 93.44 106 PHE A C 1
ATOM 890 O O . PHE A 1 106 ? 2.377 3.629 -18.634 1.00 93.44 106 PHE A O 1
ATOM 897 N N . PHE A 1 107 ? 1.566 5.523 -17.739 1.00 93.50 107 PHE A N 1
ATOM 898 C CA . PHE A 1 107 ? 2.367 6.415 -18.572 1.00 93.50 107 PHE A CA 1
ATOM 899 C C . PHE A 1 107 ? 3.870 6.145 -18.425 1.00 93.50 107 PHE A C 1
ATOM 901 O O . PHE A 1 107 ? 4.565 5.968 -19.422 1.00 93.50 107 PHE A O 1
ATOM 908 N N . SER A 1 108 ? 4.367 6.066 -17.191 1.00 91.06 108 SER A N 1
ATOM 909 C CA . SER A 1 108 ? 5.794 5.905 -16.894 1.00 91.06 108 SER A CA 1
ATOM 910 C C . SER A 1 108 ? 6.358 4.555 -17.331 1.00 91.06 108 SER A C 1
ATOM 912 O O . SER A 1 108 ? 7.495 4.502 -17.794 1.00 91.06 108 SER A O 1
ATOM 914 N N . ILE A 1 109 ? 5.574 3.478 -17.229 1.00 87.75 109 ILE A N 1
ATOM 915 C CA . ILE A 1 109 ? 6.013 2.142 -17.652 1.00 87.75 109 ILE A CA 1
ATOM 916 C C . ILE A 1 109 ? 5.984 2.013 -19.175 1.00 87.75 109 ILE A C 1
ATOM 918 O O . ILE A 1 109 ? 6.913 1.453 -19.748 1.00 87.75 109 ILE A O 1
ATOM 922 N N . LEU A 1 110 ? 4.960 2.556 -19.841 1.00 89.75 110 LEU A N 1
ATOM 923 C CA . LEU A 1 110 ? 4.852 2.507 -21.305 1.00 89.75 110 LEU A CA 1
ATOM 924 C C . LEU A 1 110 ? 5.865 3.413 -22.016 1.00 89.75 110 LEU A C 1
ATOM 926 O O . LEU A 1 110 ? 6.209 3.155 -23.163 1.00 89.75 110 LEU A O 1
ATOM 930 N N . THR A 1 111 ? 6.341 4.463 -21.345 1.00 89.00 111 THR A N 1
ATOM 931 C CA . THR A 1 111 ? 7.405 5.350 -21.846 1.00 89.00 111 THR A CA 1
ATOM 932 C C . THR A 1 111 ? 8.800 4.942 -21.368 1.00 89.00 111 THR A C 1
ATOM 934 O O . THR A 1 111 ? 9.760 5.670 -21.612 1.00 89.00 111 THR A O 1
ATOM 937 N N . GLU A 1 112 ? 8.915 3.792 -20.693 1.00 86.31 112 GLU A N 1
ATOM 938 C CA . GLU A 1 112 ? 10.175 3.222 -20.200 1.00 86.31 112 GLU A CA 1
ATOM 939 C C . GLU A 1 112 ? 11.015 4.211 -19.371 1.00 86.31 112 GLU A C 1
ATOM 941 O O . GLU A 1 112 ? 12.247 4.239 -19.438 1.00 86.31 112 GLU A O 1
ATOM 946 N N . LEU A 1 113 ? 10.354 5.042 -18.554 1.00 84.50 113 LEU A N 1
ATOM 947 C CA . LEU A 1 113 ? 11.062 5.969 -17.674 1.00 84.50 113 LEU A CA 1
ATOM 948 C C . LEU A 1 113 ? 11.953 5.207 -16.691 1.00 84.50 113 LEU A C 1
ATOM 950 O O . LEU A 1 113 ? 11.648 4.100 -16.244 1.00 84.50 113 LEU A O 1
ATOM 954 N N . ASN A 1 114 ? 13.044 5.855 -16.279 1.00 83.81 114 ASN A N 1
ATOM 955 C CA . ASN A 1 114 ? 13.927 5.311 -15.256 1.00 83.81 114 ASN A CA 1
ATOM 956 C C . ASN A 1 114 ? 13.120 4.926 -14.001 1.00 83.81 114 ASN A C 1
ATOM 958 O O . ASN A 1 114 ? 12.261 5.683 -13.539 1.00 83.81 114 ASN A O 1
ATOM 962 N N . PHE A 1 115 ? 13.450 3.772 -13.419 1.00 74.44 115 PHE A N 1
ATOM 963 C CA . PHE A 1 115 ? 12.826 3.193 -12.232 1.00 74.44 115 PHE A CA 1
ATOM 964 C C . PHE A 1 115 ? 12.547 4.209 -11.113 1.00 74.44 115 PHE A C 1
ATOM 966 O O . PHE A 1 115 ? 11.498 4.151 -10.468 1.00 74.44 115 PHE A O 1
ATOM 973 N N . LEU A 1 116 ? 13.461 5.159 -10.885 1.00 76.81 116 LEU A N 1
ATOM 974 C CA . LEU A 1 116 ? 13.266 6.214 -9.888 1.00 76.81 116 LEU A CA 1
ATOM 975 C C . LEU A 1 116 ? 12.109 7.153 -10.242 1.00 76.81 116 LEU A C 1
ATOM 977 O O . LEU A 1 116 ? 11.268 7.405 -9.392 1.00 76.81 116 LEU A O 1
ATOM 981 N N . MET A 1 117 ? 12.034 7.651 -11.475 1.00 78.88 117 MET A N 1
ATOM 982 C CA . MET A 1 117 ? 10.955 8.556 -11.900 1.00 78.88 117 MET A CA 1
ATOM 983 C C . MET A 1 117 ? 9.599 7.850 -11.946 1.00 78.88 117 MET A C 1
ATOM 985 O O . MET A 1 117 ? 8.576 8.449 -11.621 1.00 78.88 117 MET A O 1
ATOM 989 N N . MET A 1 118 ? 9.604 6.565 -12.293 1.00 79.75 118 MET A N 1
ATOM 990 C CA . MET A 1 118 ? 8.417 5.718 -12.275 1.00 79.75 118 MET A CA 1
ATOM 991 C C . MET A 1 118 ? 7.891 5.507 -10.849 1.00 79.75 118 MET A C 1
ATOM 993 O O . MET A 1 118 ? 6.709 5.700 -10.589 1.00 79.75 118 MET A O 1
ATOM 997 N N . SER A 1 119 ? 8.758 5.116 -9.913 1.00 77.88 119 SER A N 1
ATOM 998 C CA . SER A 1 119 ? 8.331 4.660 -8.583 1.00 77.88 119 SER A CA 1
ATOM 999 C C . SER A 1 119 ? 8.224 5.762 -7.527 1.00 77.88 119 SER A C 1
ATOM 1001 O O . SER A 1 119 ? 7.545 5.580 -6.516 1.00 77.88 119 SER A O 1
ATOM 1003 N N . LEU A 1 120 ? 8.877 6.908 -7.732 1.00 84.44 120 LEU A N 1
ATOM 1004 C CA . LEU A 1 120 ? 8.940 7.978 -6.737 1.00 84.44 120 LEU A CA 1
ATOM 1005 C C . LEU A 1 120 ? 7.573 8.610 -6.438 1.00 84.44 120 LEU A C 1
ATOM 1007 O O . LEU A 1 120 ? 7.275 8.745 -5.250 1.00 84.44 120 LEU A O 1
ATOM 1011 N N . PRO A 1 121 ? 6.717 8.943 -7.426 1.00 87.50 121 PRO A N 1
ATOM 1012 C CA . PRO A 1 121 ? 5.377 9.467 -7.147 1.00 87.50 121 PRO A CA 1
ATOM 1013 C C . PRO A 1 121 ? 4.518 8.483 -6.350 1.00 87.50 121 PRO A C 1
ATOM 1015 O O . PRO A 1 121 ? 3.973 8.852 -5.308 1.00 87.50 121 PRO A O 1
ATOM 1018 N N . THR A 1 122 ? 4.509 7.213 -6.758 1.00 85.62 122 THR A N 1
ATOM 1019 C CA . THR A 1 122 ? 3.719 6.166 -6.103 1.00 85.62 122 THR A CA 1
ATOM 1020 C C . THR A 1 122 ? 4.189 5.888 -4.683 1.00 85.62 122 THR A C 1
ATOM 1022 O O . THR A 1 122 ? 3.380 5.807 -3.756 1.00 85.62 122 THR A O 1
ATOM 1025 N N . PHE A 1 123 ? 5.503 5.799 -4.462 1.00 85.19 123 PHE A N 1
ATOM 1026 C CA . PHE A 1 123 ? 6.030 5.639 -3.110 1.00 85.19 123 PHE A CA 1
ATOM 1027 C C . PHE A 1 123 ? 5.770 6.874 -2.255 1.00 85.19 123 PHE A C 1
ATOM 1029 O O . PHE A 1 123 ? 5.315 6.720 -1.126 1.00 85.19 123 PHE A O 1
ATOM 1036 N N . ALA A 1 124 ? 5.982 8.087 -2.774 1.00 87.94 124 ALA A N 1
ATOM 1037 C CA . ALA A 1 124 ? 5.705 9.318 -2.036 1.00 87.94 124 ALA A CA 1
ATOM 1038 C C . ALA A 1 124 ? 4.239 9.392 -1.587 1.00 87.94 124 ALA A C 1
ATOM 1040 O O . ALA A 1 124 ? 3.975 9.675 -0.415 1.00 87.94 124 ALA A O 1
ATOM 1041 N N . PHE A 1 125 ? 3.301 9.072 -2.480 1.00 89.94 125 PHE A N 1
ATOM 1042 C CA . PHE A 1 125 ? 1.882 9.029 -2.154 1.00 89.94 125 PHE A CA 1
ATOM 1043 C C . PHE A 1 125 ? 1.561 7.948 -1.114 1.00 89.94 125 PHE A C 1
ATOM 1045 O O . PHE A 1 125 ? 0.929 8.248 -0.101 1.00 89.94 125 PHE A O 1
ATOM 1052 N N . LEU A 1 126 ? 2.061 6.720 -1.289 1.00 86.69 126 LEU A N 1
ATOM 1053 C CA . LEU A 1 126 ? 1.906 5.650 -0.294 1.00 86.69 126 LEU A CA 1
ATOM 1054 C C . LEU A 1 126 ? 2.493 6.028 1.072 1.00 86.69 126 LEU A C 1
ATOM 1056 O O . LEU A 1 126 ? 1.906 5.713 2.104 1.00 86.69 126 LEU A O 1
ATOM 1060 N N . GLY A 1 127 ? 3.610 6.751 1.097 1.00 86.69 127 GLY A N 1
ATOM 1061 C CA . GLY A 1 127 ? 4.198 7.289 2.318 1.00 86.69 127 GLY A CA 1
ATOM 1062 C C . GLY A 1 127 ? 3.271 8.233 3.060 1.00 86.69 127 GLY A C 1
ATOM 1063 O O . GLY A 1 127 ? 3.064 8.077 4.262 1.00 86.69 127 GLY A O 1
ATOM 1064 N N . ILE A 1 128 ? 2.666 9.177 2.338 1.00 90.44 128 ILE A N 1
ATOM 1065 C CA . ILE A 1 128 ? 1.655 10.081 2.897 1.00 90.44 128 ILE A CA 1
ATOM 1066 C C . ILE A 1 128 ? 0.472 9.269 3.432 1.00 90.44 128 ILE A C 1
ATOM 1068 O O . ILE A 1 128 ? 0.027 9.508 4.553 1.00 90.44 128 ILE A O 1
ATOM 1072 N N . VAL A 1 129 ? 0.000 8.278 2.673 1.00 90.50 129 VAL A N 1
ATOM 1073 C CA . VAL A 1 129 ? -1.101 7.392 3.070 1.00 90.50 129 VAL A CA 1
ATOM 1074 C C . VAL A 1 129 ? -0.786 6.644 4.371 1.00 90.50 129 VAL A C 1
ATOM 1076 O O . VAL A 1 129 ? -1.627 6.618 5.272 1.00 90.50 129 VAL A O 1
ATOM 1079 N N . TYR A 1 130 ? 0.414 6.079 4.519 1.00 87.38 130 TYR A N 1
ATOM 1080 C CA . TYR A 1 130 ? 0.808 5.357 5.733 1.00 87.38 130 TYR A CA 1
ATOM 1081 C C . TYR A 1 130 ? 1.019 6.279 6.932 1.00 87.38 130 TYR A C 1
ATOM 1083 O O . TYR A 1 130 ? 0.515 5.978 8.013 1.00 87.38 130 TYR A O 1
ATOM 1091 N N . ILE A 1 131 ? 1.681 7.426 6.752 1.00 87.69 131 ILE A N 1
ATOM 1092 C CA . ILE A 1 131 ? 1.849 8.422 7.822 1.00 87.69 131 ILE A CA 1
ATOM 1093 C C . ILE A 1 131 ? 0.481 8.909 8.303 1.00 87.69 131 ILE A C 1
ATOM 1095 O O . ILE A 1 131 ? 0.232 8.981 9.506 1.00 87.69 131 ILE A O 1
ATOM 1099 N N . TRP A 1 132 ? -0.433 9.194 7.374 1.00 89.62 132 TRP A N 1
ATOM 1100 C CA . TRP A 1 132 ? -1.783 9.637 7.705 1.00 89.62 132 TRP A CA 1
ATOM 1101 C C . TRP A 1 132 ? -2.597 8.544 8.402 1.00 89.62 132 TRP A C 1
ATOM 1103 O O . TRP A 1 132 ? -3.300 8.817 9.373 1.00 89.62 132 TRP A O 1
ATOM 1113 N N . THR A 1 133 ? -2.455 7.293 7.960 1.00 87.38 133 THR A N 1
ATOM 1114 C CA . THR A 1 133 ? -3.044 6.128 8.633 1.00 87.38 133 THR A CA 1
ATOM 1115 C C . THR A 1 133 ? -2.532 6.015 10.070 1.00 87.38 133 THR A C 1
ATOM 1117 O O . THR A 1 133 ? -3.330 5.913 11.000 1.00 87.38 133 THR A O 1
ATOM 1120 N N . GLY A 1 134 ? -1.217 6.117 10.282 1.00 86.06 134 GLY A N 1
ATOM 1121 C CA . GLY A 1 134 ? -0.622 6.094 11.617 1.00 86.06 134 GLY A CA 1
ATOM 1122 C C . GLY A 1 134 ? -1.106 7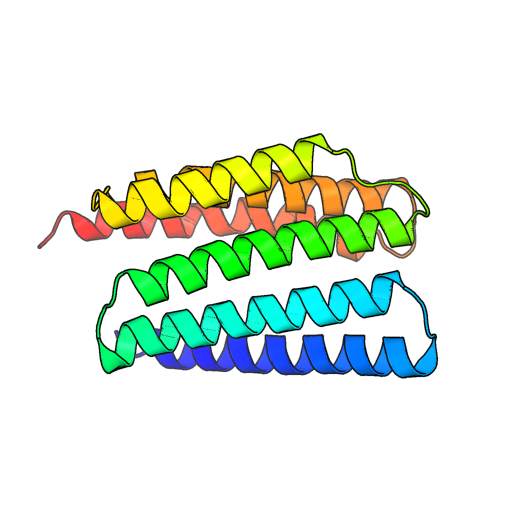.246 12.501 1.00 86.06 134 GLY A C 1
ATOM 1123 O O . GLY A 1 134 ? -1.478 7.030 13.655 1.00 86.06 134 GLY A O 1
ATOM 1124 N N . TYR A 1 135 ? -1.205 8.455 11.941 1.00 87.12 135 TYR A N 1
ATOM 1125 C CA . TYR A 1 135 ? -1.762 9.623 12.626 1.00 87.12 135 TYR A CA 1
ATOM 1126 C C . TYR A 1 135 ? -3.218 9.411 13.070 1.00 87.12 135 TYR A C 1
ATOM 1128 O O . TYR A 1 135 ? -3.582 9.783 14.189 1.00 87.12 135 TYR A O 1
ATOM 1136 N N . ILE A 1 136 ? -4.051 8.784 12.231 1.00 86.31 136 ILE A N 1
ATOM 1137 C CA . ILE A 1 136 ? -5.439 8.445 12.579 1.00 86.31 136 ILE A CA 1
ATOM 1138 C C . ILE A 1 136 ? -5.481 7.561 13.830 1.00 86.31 136 ILE A C 1
ATOM 1140 O O . ILE A 1 136 ? -6.222 7.889 14.764 1.00 86.31 136 ILE A O 1
ATOM 1144 N N . PHE A 1 137 ? -4.668 6.502 13.868 1.00 84.94 137 PHE A N 1
ATOM 1145 C CA . PHE A 1 137 ? -4.604 5.581 15.005 1.00 84.94 137 PHE A CA 1
ATOM 1146 C C . PHE A 1 137 ? -4.097 6.260 16.281 1.00 84.94 137 PHE A C 1
ATOM 1148 O O . PHE A 1 137 ? -4.736 6.122 17.323 1.00 84.94 137 PHE A O 1
ATOM 1155 N N . LEU A 1 138 ? -3.028 7.064 16.198 1.00 85.12 138 LEU A N 1
ATOM 1156 C CA . LEU A 1 138 ? -2.492 7.800 17.353 1.00 85.12 138 LEU A CA 1
ATOM 1157 C C . LEU A 1 138 ? -3.510 8.763 17.970 1.00 85.12 138 LEU A C 1
ATOM 1159 O O . LEU A 1 138 ? -3.550 8.923 19.190 1.00 85.12 138 LEU A O 1
ATOM 1163 N N . ARG A 1 139 ? -4.316 9.426 17.132 1.00 83.31 139 ARG A N 1
ATOM 1164 C CA . ARG A 1 139 ? -5.236 10.476 17.582 1.00 83.31 139 ARG A CA 1
ATOM 1165 C C . ARG A 1 139 ? -6.542 9.943 18.168 1.00 83.31 139 ARG A C 1
ATOM 1167 O O . ARG A 1 139 ? -7.114 10.616 19.019 1.00 83.31 139 ARG A O 1
ATOM 1174 N N . HIS A 1 140 ? -7.035 8.794 17.705 1.00 80.12 140 HIS A N 1
ATOM 1175 C CA . HIS A 1 140 ? -8.388 8.338 18.050 1.00 80.12 140 HIS A CA 1
ATOM 1176 C C . HIS A 1 140 ? -8.419 7.159 19.033 1.00 80.12 140 HIS A C 1
ATOM 1178 O O . HIS A 1 140 ? -9.427 6.999 19.712 1.00 80.12 140 HIS A O 1
ATOM 1184 N N . HIS A 1 141 ? -7.342 6.370 19.176 1.00 73.44 141 HIS A N 1
ATOM 1185 C CA . HIS A 1 141 ? -7.341 5.200 20.066 1.00 73.44 141 HIS A CA 1
ATOM 1186 C C . HIS A 1 141 ? -6.010 5.022 20.807 1.00 73.44 141 HIS A C 1
ATOM 1188 O O . HIS A 1 141 ? -4.979 4.746 20.198 1.00 73.44 141 HIS A O 1
ATOM 1194 N N . LYS A 1 142 ? -6.043 5.104 22.147 1.00 70.50 142 LYS A N 1
ATOM 1195 C CA . LYS A 1 142 ? -4.859 4.898 23.005 1.00 70.50 142 LYS A CA 1
ATOM 1196 C C . LYS A 1 142 ? -4.280 3.482 22.878 1.00 70.50 142 LYS A C 1
ATOM 1198 O O . LYS A 1 142 ? -3.069 3.321 22.813 1.00 70.50 142 LYS A O 1
ATOM 1203 N N . GLU A 1 143 ? -5.139 2.473 22.757 1.00 74.00 143 GLU A N 1
ATOM 1204 C CA . GLU A 1 143 ? -4.737 1.064 22.616 1.00 74.00 143 GLU A CA 1
ATOM 1205 C C . GLU A 1 143 ? -4.097 0.754 21.251 1.00 74.00 143 GLU A C 1
ATOM 1207 O O . GLU A 1 143 ? -3.325 -0.191 21.121 1.00 74.00 143 GLU A O 1
ATOM 1212 N N . ALA A 1 144 ? -4.348 1.588 20.235 1.00 74.06 144 ALA A N 1
ATOM 1213 C CA . ALA A 1 144 ? -3.786 1.432 18.894 1.00 74.06 144 ALA A CA 1
ATOM 1214 C C . ALA A 1 144 ? -2.531 2.295 18.658 1.00 74.06 144 ALA A C 1
ATOM 1216 O O . ALA A 1 144 ? -2.067 2.426 17.523 1.00 74.06 144 ALA A O 1
ATOM 1217 N N . GLN A 1 145 ? -1.954 2.885 19.712 1.00 76.25 145 GLN A N 1
ATOM 1218 C CA . GLN A 1 145 ? -0.801 3.777 19.578 1.00 76.25 145 GLN A CA 1
ATOM 1219 C C . GLN A 1 145 ? 0.446 3.068 19.046 1.00 76.25 145 GLN A C 1
ATOM 1221 O O . GLN A 1 145 ? 1.168 3.639 18.234 1.00 76.25 145 GLN A O 1
ATOM 1226 N N . ILE A 1 146 ? 0.663 1.807 19.435 1.00 77.06 146 ILE A N 1
ATOM 1227 C CA . ILE A 1 146 ? 1.780 0.985 18.940 1.00 77.06 146 ILE A CA 1
ATOM 1228 C C . ILE A 1 146 ? 1.690 0.825 17.417 1.00 77.06 146 ILE A C 1
ATOM 1230 O O . ILE A 1 146 ? 2.683 0.999 16.715 1.00 77.06 146 ILE A O 1
ATOM 1234 N N . ILE A 1 147 ? 0.484 0.575 16.897 1.00 78.06 147 ILE A N 1
ATOM 1235 C CA . ILE A 1 147 ? 0.220 0.457 15.456 1.00 78.06 147 ILE A CA 1
ATOM 1236 C C . ILE A 1 147 ? 0.461 1.807 14.767 1.00 78.06 147 ILE A C 1
ATOM 1238 O O . ILE A 1 147 ? 1.092 1.866 13.713 1.00 78.06 147 ILE A O 1
ATOM 1242 N N . GLY A 1 148 ? 0.019 2.904 15.387 1.00 74.31 148 GLY A N 1
ATOM 1243 C CA . GLY A 1 148 ? 0.239 4.259 14.887 1.00 74.31 148 GLY A CA 1
ATOM 1244 C C . GLY A 1 148 ? 1.721 4.621 14.745 1.00 74.31 148 GLY A C 1
ATOM 1245 O O . GLY A 1 148 ? 2.146 5.080 13.683 1.00 74.31 148 GLY A O 1
ATOM 1246 N N . TYR A 1 149 ? 2.524 4.354 15.779 1.00 78.38 149 TYR A N 1
ATOM 1247 C CA . TYR A 1 149 ? 3.974 4.548 15.728 1.00 78.38 149 TYR A CA 1
ATOM 1248 C C . TYR A 1 149 ? 4.641 3.614 14.721 1.00 78.38 149 TYR A C 1
ATOM 1250 O O . TYR A 1 149 ? 5.502 4.073 13.972 1.00 78.38 149 TYR A O 1
ATOM 1258 N N . ALA A 1 150 ? 4.218 2.348 14.643 1.00 79.19 150 ALA A N 1
ATOM 1259 C CA . ALA A 1 150 ? 4.727 1.415 13.645 1.00 79.19 150 ALA A CA 1
ATOM 1260 C C . ALA A 1 150 ? 4.552 1.985 12.230 1.00 79.19 150 ALA A C 1
ATOM 1262 O O . ALA A 1 150 ? 5.535 2.101 11.510 1.00 79.19 150 ALA A O 1
ATOM 1263 N N . PHE A 1 151 ? 3.362 2.462 11.851 1.00 75.69 151 PHE A N 1
ATOM 1264 C CA . PHE A 1 151 ? 3.141 3.047 10.519 1.00 75.69 151 PHE A CA 1
ATOM 1265 C C . PHE A 1 151 ? 3.970 4.311 10.242 1.00 75.69 151 PHE A C 1
ATOM 1267 O O . PHE A 1 151 ? 4.430 4.502 9.114 1.00 75.69 151 PHE A O 1
ATOM 1274 N N . ILE A 1 152 ? 4.187 5.166 11.247 1.00 76.88 152 ILE A N 1
ATOM 1275 C CA . ILE A 1 152 ? 4.953 6.413 11.085 1.00 76.88 152 ILE A CA 1
ATOM 1276 C C . ILE A 1 152 ? 6.453 6.143 10.979 1.00 76.88 152 ILE A C 1
ATOM 1278 O O . ILE A 1 152 ? 7.109 6.752 10.139 1.00 76.88 152 ILE A O 1
ATOM 1282 N N . PHE A 1 153 ? 7.003 5.242 11.796 1.00 73.75 153 PHE A N 1
ATOM 1283 C CA . PHE A 1 153 ? 8.437 4.936 11.803 1.00 73.75 153 PHE A CA 1
ATOM 1284 C C . PHE A 1 153 ? 8.853 3.952 10.707 1.00 73.75 153 PHE A C 1
ATOM 1286 O O . PHE A 1 153 ? 9.989 4.008 10.236 1.00 73.75 153 PHE A O 1
ATOM 1293 N N . TRP A 1 154 ? 7.941 3.094 10.247 1.00 67.50 154 TRP A N 1
ATOM 1294 C CA . TRP A 1 154 ? 8.230 2.112 9.200 1.00 67.50 154 TRP A CA 1
ATOM 1295 C C . TRP A 1 154 ? 8.584 2.763 7.859 1.00 67.50 154 TRP A C 1
ATOM 1297 O O . TRP A 1 154 ? 9.454 2.275 7.141 1.00 67.50 154 TRP A O 1
ATOM 1307 N N . TYR A 1 155 ? 7.959 3.894 7.516 1.00 62.22 155 TYR A N 1
ATOM 1308 C CA . TYR A 1 155 ? 8.166 4.534 6.215 1.00 62.22 155 TYR A CA 1
ATOM 1309 C C . TYR A 1 155 ? 9.517 5.288 6.078 1.00 62.22 155 TYR A C 1
ATOM 1311 O O . TYR A 1 155 ? 10.216 5.076 5.081 1.00 62.22 155 TYR A O 1
ATOM 1319 N N . PRO A 1 156 ? 9.971 6.107 7.053 1.00 59.16 156 PRO A N 1
ATOM 1320 C CA . PRO A 1 156 ? 11.306 6.715 7.043 1.00 59.16 156 PRO A CA 1
ATOM 1321 C C . PRO A 1 156 ? 12.451 5.693 7.040 1.00 59.16 156 PRO A C 1
ATOM 1323 O O . PRO A 1 156 ? 13.494 5.957 6.442 1.00 59.16 156 PRO A O 1
ATOM 1326 N N . LEU A 1 157 ? 12.249 4.521 7.651 1.00 53.22 157 LEU A N 1
ATOM 1327 C CA . LEU A 1 157 ? 13.268 3.473 7.765 1.00 53.22 157 LEU A CA 1
ATOM 1328 C C . LEU A 1 157 ? 13.580 2.774 6.423 1.00 53.22 157 LEU A C 1
ATOM 1330 O O . LEU A 1 157 ? 14.635 2.164 6.285 1.00 53.22 157 LEU A O 1
ATOM 1334 N N . ILE A 1 158 ? 12.720 2.912 5.404 1.00 53.19 158 ILE A N 1
ATOM 1335 C CA . ILE A 1 158 ? 12.894 2.298 4.069 1.00 53.19 158 ILE A CA 1
ATOM 1336 C C . ILE A 1 158 ? 13.703 3.188 3.098 1.00 53.19 158 ILE A C 1
ATOM 1338 O O . ILE A 1 158 ? 14.310 2.683 2.148 1.00 53.19 158 ILE A O 1
ATOM 1342 N N . LYS A 1 159 ? 13.807 4.506 3.346 1.00 52.69 159 LYS A N 1
ATOM 1343 C CA . LYS A 1 159 ? 14.570 5.437 2.484 1.00 52.69 159 LYS A CA 1
ATOM 1344 C C . LYS A 1 159 ? 16.064 5.104 2.266 1.00 52.69 159 LYS A C 1
ATOM 1346 O O . LYS A 1 159 ? 16.527 5.361 1.151 1.00 52.69 159 LYS A O 1
ATOM 1351 N N . PRO A 1 160 ? 16.843 4.544 3.217 1.00 47.75 160 PRO A N 1
ATOM 1352 C CA . PRO A 1 160 ? 18.265 4.302 2.974 1.00 47.75 160 PRO A CA 1
ATOM 1353 C C . PRO A 1 160 ? 18.535 3.215 1.918 1.00 47.75 160 PRO A C 1
ATOM 1355 O O . PRO A 1 160 ? 19.517 3.322 1.187 1.00 47.75 160 PRO A O 1
ATOM 1358 N N . HIS A 1 161 ? 17.653 2.226 1.734 1.00 46.53 161 HIS A N 1
ATOM 1359 C CA . HIS A 1 161 ? 17.881 1.150 0.757 1.00 46.53 161 HIS A CA 1
ATOM 1360 C C . HIS A 1 161 ? 17.627 1.571 -0.705 1.00 46.53 161 HIS A C 1
ATOM 1362 O O . HIS A 1 161 ? 18.326 1.105 -1.606 1.00 46.53 161 HIS A O 1
ATOM 1368 N N . LEU A 1 162 ? 16.707 2.512 -0.953 1.00 48.97 162 LEU A N 1
ATOM 1369 C CA . LEU A 1 162 ? 16.434 3.047 -2.299 1.00 48.97 162 LEU A CA 1
ATOM 1370 C C . LEU A 1 162 ? 17.582 3.926 -2.831 1.00 48.97 162 LEU A C 1
ATOM 1372 O O . LEU A 1 162 ? 17.896 3.883 -4.021 1.00 48.97 162 LEU A O 1
ATOM 1376 N N . LEU A 1 163 ? 18.262 4.673 -1.953 1.00 51.31 163 LEU A N 1
ATOM 1377 C CA . LEU A 1 163 ? 19.432 5.487 -2.316 1.00 51.31 163 LEU A CA 1
ATOM 1378 C C . LEU A 1 163 ? 20.674 4.637 -2.633 1.00 51.31 163 LEU A C 1
ATOM 1380 O O . LEU A 1 163 ? 21.505 5.041 -3.449 1.00 51.31 163 LEU A O 1
ATOM 1384 N N . ILE A 1 164 ? 20.791 3.453 -2.026 1.00 52.56 164 ILE A N 1
ATOM 1385 C CA . ILE A 1 164 ? 21.888 2.509 -2.284 1.00 52.56 164 ILE A CA 1
ATOM 1386 C C . ILE A 1 164 ? 21.666 1.781 -3.621 1.00 52.56 164 ILE A C 1
ATOM 1388 O O . ILE A 1 164 ? 22.593 1.690 -4.426 1.00 52.56 164 ILE A O 1
ATOM 1392 N N . ALA A 1 165 ? 20.432 1.361 -3.926 1.00 47.53 165 ALA A N 1
ATOM 1393 C CA . ALA A 1 165 ? 20.091 0.732 -5.208 1.00 47.53 165 ALA A CA 1
ATOM 1394 C C . ALA A 1 165 ? 20.273 1.682 -6.412 1.00 47.53 165 ALA A C 1
ATOM 1396 O O . ALA A 1 165 ? 20.797 1.279 -7.449 1.00 47.53 165 ALA A O 1
ATOM 1397 N N . ALA A 1 166 ? 19.940 2.969 -6.255 1.00 49.47 166 ALA A N 1
ATOM 1398 C CA . ALA A 1 166 ? 20.142 3.998 -7.281 1.00 49.47 166 ALA A CA 1
ATOM 1399 C C . ALA A 1 166 ? 21.622 4.283 -7.608 1.00 49.47 166 ALA A C 1
ATOM 1401 O O . ALA A 1 166 ? 21.945 4.726 -8.711 1.00 49.47 166 ALA A O 1
ATOM 1402 N N . LYS A 1 167 ? 22.536 4.042 -6.659 1.00 44.94 167 LYS A N 1
ATOM 1403 C CA . LYS A 1 167 ? 23.985 4.171 -6.879 1.00 44.94 167 LYS A CA 1
ATOM 1404 C C . LYS A 1 167 ? 24.612 2.909 -7.482 1.00 44.94 167 LYS A C 1
ATOM 1406 O O . LYS A 1 167 ? 25.631 3.024 -8.156 1.00 44.94 167 LYS A O 1
ATOM 1411 N N . GLY A 1 168 ? 24.002 1.736 -7.293 1.00 41.19 168 GLY A N 1
ATOM 1412 C CA . GLY A 1 168 ? 24.489 0.461 -7.837 1.00 41.19 168 GLY A CA 1
ATOM 1413 C C . GLY A 1 168 ? 24.288 0.289 -9.348 1.00 41.19 168 GLY A C 1
ATOM 1414 O O . GLY A 1 168 ? 25.070 -0.407 -9.984 1.00 41.19 168 GLY A O 1
ATOM 1415 N N . GLY A 1 169 ? 23.301 0.965 -9.947 1.00 38.31 169 GLY A N 1
ATOM 1416 C CA . GLY A 1 169 ? 23.002 0.879 -11.386 1.00 38.31 169 GLY A CA 1
ATOM 1417 C C . GLY A 1 169 ? 23.923 1.682 -12.316 1.00 38.31 169 GLY A C 1
ATOM 1418 O O . GLY A 1 169 ? 23.668 1.729 -13.510 1.00 38.31 169 GLY A O 1
ATOM 1419 N N . ARG A 1 170 ? 24.969 2.342 -11.792 1.00 41.38 170 ARG A N 1
ATOM 1420 C CA . ARG A 1 170 ? 25.937 3.139 -12.578 1.00 41.38 170 ARG A CA 1
ATOM 1421 C C . ARG A 1 170 ? 27.277 2.425 -12.831 1.00 41.38 170 ARG A C 1
ATOM 1423 O O . ARG A 1 170 ? 28.225 3.060 -13.280 1.00 41.38 170 ARG A O 1
ATOM 1430 N N . ARG A 1 171 ? 27.368 1.131 -12.506 1.00 38.88 171 ARG A N 1
ATOM 1431 C CA . ARG A 1 171 ? 28.515 0.258 -12.813 1.00 38.88 171 ARG A CA 1
ATOM 1432 C C . ARG A 1 171 ? 28.055 -1.014 -13.531 1.00 38.88 171 ARG A C 1
ATOM 1434 O O . ARG A 1 171 ? 28.270 -2.109 -13.024 1.00 38.88 171 ARG A O 1
ATOM 1441 N N . LEU A 1 172 ? 27.391 -0.848 -14.667 1.00 37.41 172 LEU A N 1
ATOM 1442 C CA . LEU A 1 172 ? 27.328 -1.830 -15.748 1.00 37.41 172 LEU A CA 1
ATOM 1443 C C . LEU A 1 172 ? 27.429 -1.057 -17.060 1.00 37.41 172 LEU A C 1
ATOM 1445 O O . LEU A 1 172 ? 26.761 -0.001 -17.138 1.00 37.41 172 LEU A O 1
#

Foldseek 3Di:
DVVPLVVLVVVLVVLVVVLVVLVVVCVVPVQPLSVLLSVLSVLQSQLSVLVCCCVPPDVDLVSVLSNLLSNLSSLVSNLCSLCSV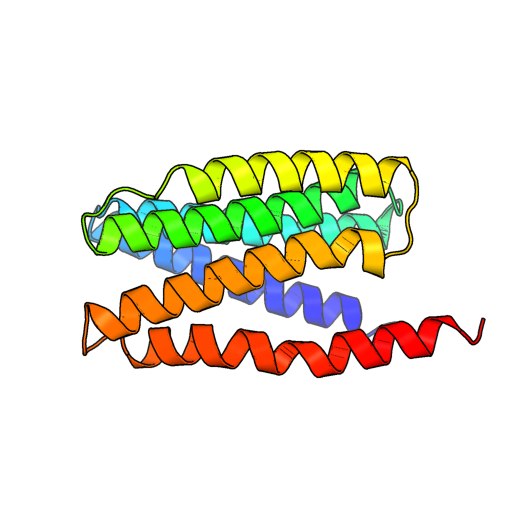VPHGDDCVSVVLSVVLSVLLVVCSVVVHDPCSNCVSSLVSSLVSLLVSLVSQCPRDPVSNVVSVCSNVVSVVPVVVVVVVVVVVPPD

pLDDT: mean 84.33, std 14.35, range [37.41, 96.25]

Nearest PDB structures (foldseek):
  8trc-assembly1_B  TM=6.215E-01  e=1.274E+00  Rattus norvegicus